Protein AF-A0A917NEX3-F1 (afdb_monomer)

Sequence (96 aa):
MSESNIWAPEPDEYALLRDEIDRAPRLFALCELDRDETDWEVTEGRVFAWGLAFPDRAQLVSTDGRDRGTFQSADRAAEIFARTAEVRLVYPSERP

Organism: NCBI:txid89367

Structure (mmCIF, N/CA/C/O backbone):
data_AF-A0A917NEX3-F1
#
_entry.id   AF-A0A917NEX3-F1
#
loop_
_atom_site.group_PDB
_atom_site.id
_atom_site.type_symbol
_atom_site.label_atom_id
_atom_site.label_alt_id
_atom_site.label_comp_id
_atom_site.label_asym_id
_atom_site.label_entity_id
_atom_site.label_seq_id
_atom_site.pdbx_PDB_ins_code
_atom_site.Cartn_x
_atom_site.Cartn_y
_atom_site.Cartn_z
_atom_site.occupancy
_atom_site.B_iso_or_equiv
_atom_site.auth_seq_id
_atom_site.auth_comp_id
_atom_site.auth_asym_id
_atom_site.auth_atom_id
_atom_site.pdbx_PDB_model_num
ATOM 1 N N . MET A 1 1 ? -24.811 21.380 -0.642 1.00 42.34 1 MET A N 1
ATOM 2 C CA . MET A 1 1 ? -25.393 20.498 0.386 1.00 42.34 1 MET A CA 1
ATOM 3 C C . MET A 1 1 ? -24.516 19.269 0.404 1.00 42.34 1 MET A C 1
ATOM 5 O O . MET A 1 1 ? -24.531 18.534 -0.571 1.00 42.34 1 MET A O 1
ATOM 9 N N . SER A 1 2 ? -23.632 19.152 1.387 1.00 55.66 2 SER A N 1
ATOM 10 C CA . SER A 1 2 ? -22.797 17.965 1.564 1.00 55.66 2 SER A CA 1
ATOM 11 C C . SER A 1 2 ? -23.723 16.807 1.922 1.00 55.66 2 SER A C 1
ATOM 13 O O . SER A 1 2 ? -24.486 16.919 2.879 1.00 55.66 2 SER A O 1
ATOM 15 N N . GLU A 1 3 ? -23.714 15.740 1.127 1.00 57.94 3 GLU A N 1
ATOM 16 C CA . GLU A 1 3 ? -24.359 14.490 1.517 1.00 57.94 3 GLU A CA 1
ATOM 17 C C . GLU A 1 3 ? -23.685 14.013 2.801 1.00 57.94 3 GLU A C 1
ATOM 19 O O . GLU A 1 3 ? -22.487 13.722 2.814 1.00 57.94 3 GLU A O 1
ATOM 24 N N . SER A 1 4 ? -24.436 13.986 3.899 1.00 70.06 4 SER A N 1
ATOM 25 C CA . SER A 1 4 ? -24.007 13.278 5.096 1.00 70.06 4 SER A CA 1
ATOM 26 C C . SER A 1 4 ? -23.758 11.831 4.687 1.00 70.06 4 SER A C 1
ATOM 28 O O . SER A 1 4 ? -24.670 11.152 4.212 1.00 70.06 4 SER A O 1
ATOM 30 N N . ASN A 1 5 ? -22.511 11.377 4.802 1.00 81.88 5 ASN A N 1
ATOM 31 C CA . ASN A 1 5 ? -22.160 9.990 4.546 1.00 81.88 5 ASN A CA 1
ATOM 32 C C . ASN A 1 5 ? -22.876 9.131 5.593 1.00 81.88 5 ASN A C 1
ATOM 34 O O . ASN A 1 5 ? -22.401 9.027 6.717 1.00 81.88 5 ASN A O 1
ATOM 38 N N . ILE A 1 6 ? -24.011 8.532 5.223 1.00 86.56 6 ILE A N 1
ATOM 39 C CA . ILE A 1 6 ? -24.854 7.709 6.109 1.00 86.56 6 ILE A CA 1
ATOM 40 C C . ILE A 1 6 ? -24.124 6.491 6.702 1.00 86.56 6 ILE A C 1
ATOM 42 O O . ILE A 1 6 ? -24.667 5.814 7.565 1.00 86.56 6 ILE A O 1
ATOM 46 N N . TRP A 1 7 ? -22.917 6.197 6.214 1.00 87.81 7 TRP A N 1
ATOM 47 C CA . TRP A 1 7 ? -22.049 5.123 6.691 1.00 87.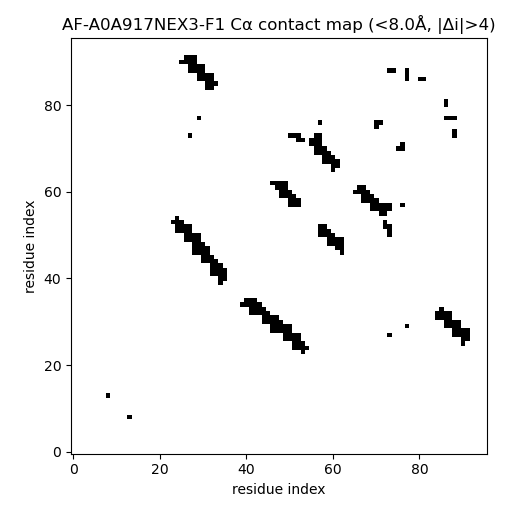81 7 TRP A CA 1
ATOM 48 C C . TRP A 1 7 ? -20.935 5.607 7.627 1.00 87.81 7 TRP A C 1
ATOM 50 O O . TRP A 1 7 ? -20.186 4.780 8.142 1.00 87.81 7 TRP 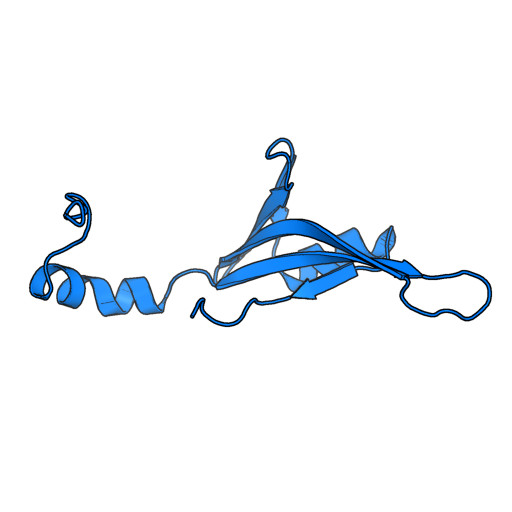A O 1
ATOM 60 N N . ALA A 1 8 ? -20.762 6.922 7.799 1.00 89.19 8 ALA A N 1
ATOM 61 C CA . ALA A 1 8 ? -19.789 7.457 8.741 1.00 89.19 8 ALA A CA 1
ATOM 62 C C . A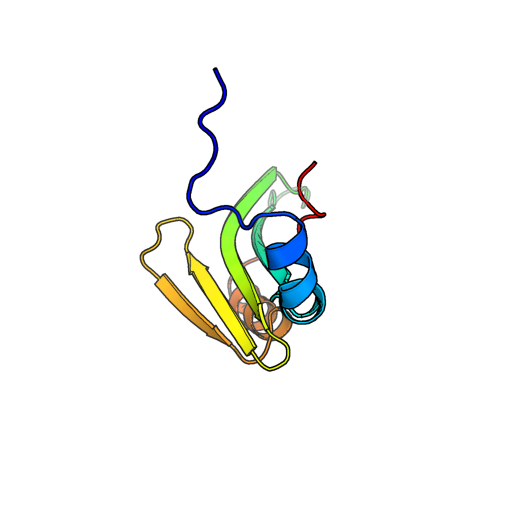LA A 1 8 ? -20.325 7.286 10.171 1.00 89.19 8 ALA A C 1
ATOM 64 O O . ALA A 1 8 ? -21.483 7.627 10.406 1.00 89.19 8 ALA A O 1
ATOM 65 N N . PRO A 1 9 ? -19.512 6.775 11.110 1.00 90.25 9 PRO A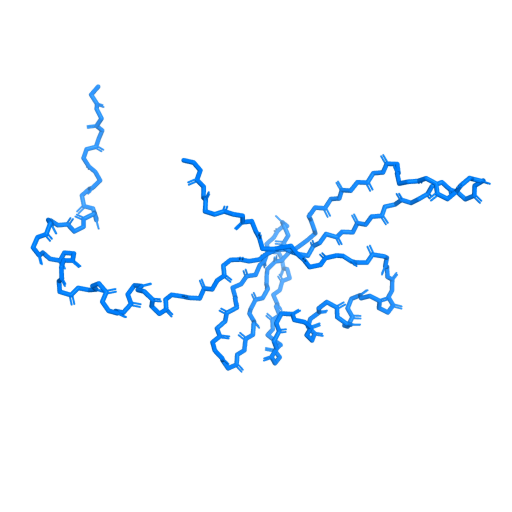 N 1
ATOM 66 C CA . PRO A 1 9 ? -19.934 6.653 12.497 1.00 90.25 9 PRO A CA 1
ATOM 67 C C . PRO A 1 9 ? -20.137 8.036 13.122 1.00 90.25 9 PRO A C 1
ATOM 69 O O . PRO A 1 9 ? -19.400 8.982 12.816 1.00 90.25 9 PRO A O 1
ATOM 72 N N . GLU A 1 10 ? -21.089 8.131 14.044 1.00 91.69 10 GLU A N 1
ATOM 73 C CA . GLU A 1 10 ? -21.209 9.288 14.929 1.00 91.69 10 GLU A CA 1
ATOM 74 C C . GLU A 1 10 ? -19.956 9.403 15.835 1.00 91.69 10 GLU A C 1
ATOM 76 O O . GLU A 1 10 ? -19.207 8.433 16.007 1.00 91.69 10 GLU A O 1
ATOM 81 N N . PRO A 1 11 ? -19.643 10.579 16.415 1.00 92.12 11 PRO A N 1
ATOM 82 C CA . PRO A 1 11 ? -18.387 10.784 17.147 1.00 92.12 11 PRO A CA 1
ATOM 83 C C . PRO A 1 11 ? -18.156 9.833 18.334 1.00 92.12 11 PRO A C 1
ATOM 85 O O . PRO A 1 11 ? -17.013 9.480 18.639 1.00 92.12 11 PRO A O 1
ATOM 88 N N . ASP A 1 12 ? -19.224 9.433 19.018 1.00 95.00 12 ASP A N 1
ATOM 89 C CA . ASP A 1 12 ? -19.206 8.463 20.110 1.00 95.00 12 ASP A CA 1
ATOM 90 C C . ASP A 1 12 ? -19.014 7.029 19.598 1.00 95.00 12 ASP A C 1
ATOM 92 O O . ASP A 1 12 ? -18.205 6.292 20.162 1.00 95.00 12 ASP A O 1
ATOM 96 N N . GLU A 1 13 ? -19.652 6.661 18.485 1.00 94.06 13 GLU A N 1
ATOM 97 C CA . GLU A 1 13 ? -19.408 5.391 17.790 1.00 94.06 13 GLU A CA 1
ATOM 98 C C . GLU A 1 13 ? -17.951 5.286 17.308 1.00 94.06 13 GLU A C 1
ATOM 100 O O . GLU A 1 13 ? -17.296 4.262 17.508 1.00 94.06 13 GLU A O 1
ATOM 105 N N . TYR A 1 14 ? -17.393 6.363 16.744 1.00 91.50 14 TYR A N 1
ATOM 106 C CA . TYR A 1 14 ? -15.992 6.412 16.317 1.00 91.50 14 TYR A CA 1
ATOM 107 C C . TYR A 1 14 ? -15.028 6.253 17.499 1.00 91.50 14 TYR A C 1
ATOM 109 O O . TYR A 1 14 ? -13.998 5.586 17.387 1.00 91.50 14 TYR A O 1
ATOM 117 N N . ALA A 1 15 ? -15.349 6.842 18.656 1.00 93.38 15 ALA A N 1
ATOM 118 C CA . ALA A 1 15 ? -14.520 6.719 19.851 1.00 93.38 15 ALA A CA 1
ATOM 119 C C . ALA A 1 15 ? -14.376 5.261 20.318 1.00 93.38 15 ALA A C 1
ATOM 121 O O . ALA A 1 15 ? -13.309 4.902 20.813 1.00 93.38 15 ALA A O 1
ATOM 122 N N . LEU A 1 16 ? -15.394 4.419 20.102 1.00 95.06 16 LEU A N 1
ATOM 123 C CA . LEU A 1 16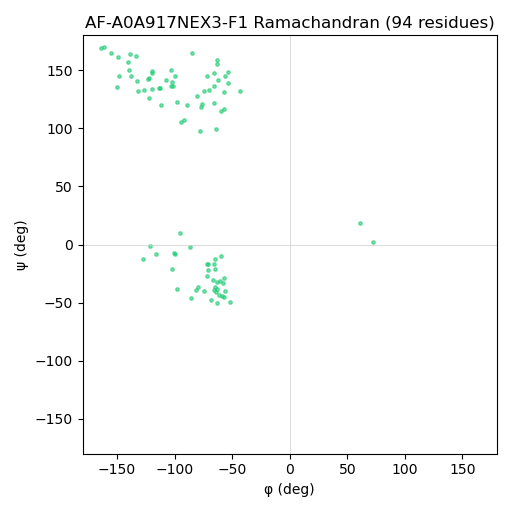 ? -15.344 2.984 20.408 1.00 95.06 16 LEU A CA 1
ATOM 124 C C . LEU A 1 16 ? -14.436 2.189 19.455 1.00 95.06 16 LEU A C 1
ATOM 126 O O . LEU A 1 16 ? -13.981 1.107 19.815 1.00 95.06 16 LEU A O 1
ATOM 130 N N . LEU A 1 17 ? -14.169 2.709 18.254 1.00 93.69 17 LEU A N 1
ATOM 131 C CA . LEU A 1 17 ? -13.376 2.043 17.214 1.00 93.69 17 LEU A CA 1
ATOM 132 C C . LEU A 1 17 ? -11.927 2.536 17.141 1.00 93.69 17 LEU A C 1
ATOM 134 O O . LEU A 1 17 ? -11.126 1.954 16.410 1.00 93.69 17 LEU A O 1
ATOM 138 N N . ARG A 1 18 ? -11.585 3.600 17.877 1.00 90.06 18 ARG A N 1
ATOM 139 C CA . ARG A 1 18 ? -10.308 4.319 17.752 1.00 90.06 18 ARG A CA 1
ATOM 140 C C . ARG A 1 18 ? -9.092 3.400 17.825 1.00 90.06 18 ARG A C 1
ATOM 142 O O . ARG A 1 18 ? -8.266 3.431 16.923 1.00 90.06 18 ARG A O 1
ATOM 149 N N . ASP A 1 19 ? -9.039 2.531 18.830 1.00 90.31 19 ASP A N 1
ATOM 150 C CA . ASP A 1 19 ? -7.910 1.617 19.029 1.00 90.31 19 ASP A CA 1
ATOM 151 C C . ASP A 1 19 ? -7.733 0.620 17.872 1.00 90.31 19 ASP A C 1
ATOM 153 O O . ASP A 1 19 ? -6.612 0.211 17.573 1.00 90.31 19 ASP A O 1
ATOM 157 N N . GLU A 1 20 ? -8.824 0.209 17.222 1.00 90.19 20 GLU A N 1
ATOM 158 C CA . GLU A 1 20 ? -8.770 -0.692 16.067 1.00 90.19 20 GLU A CA 1
ATOM 159 C C . GLU A 1 20 ? -8.397 0.062 14.785 1.00 90.19 20 GLU A C 1
ATOM 161 O O . GLU A 1 20 ? -7.638 -0.447 13.961 1.00 90.19 20 GLU A O 1
ATOM 166 N N . ILE A 1 21 ? -8.872 1.300 14.634 1.00 89.62 21 ILE A N 1
ATOM 167 C CA . ILE A 1 21 ? -8.513 2.181 13.516 1.00 89.62 21 ILE A CA 1
ATOM 168 C C . ILE A 1 21 ? -7.031 2.566 13.581 1.00 89.62 21 ILE A C 1
ATOM 170 O O . ILE A 1 21 ? -6.355 2.547 12.556 1.00 89.62 21 ILE A O 1
ATOM 174 N N . ASP A 1 22 ? -6.488 2.825 14.769 1.00 86.69 22 ASP A N 1
ATOM 175 C CA . ASP A 1 22 ? -5.067 3.145 14.957 1.00 86.69 22 ASP A CA 1
ATOM 176 C C . ASP A 1 22 ? -4.147 1.955 14.607 1.00 86.69 22 ASP A C 1
ATOM 178 O O . ASP A 1 22 ? -2.952 2.125 14.360 1.00 86.69 22 ASP A O 1
ATOM 182 N N . ARG A 1 23 ? -4.702 0.737 14.532 1.00 88.00 23 ARG A N 1
ATOM 183 C CA . ARG A 1 23 ? -4.021 -0.483 14.062 1.00 88.00 23 ARG A CA 1
ATOM 184 C C . ARG A 1 23 ? -4.270 -0.773 12.580 1.00 88.00 23 ARG A C 1
ATOM 186 O O . ARG A 1 23 ? -3.927 -1.863 12.110 1.00 88.00 23 ARG A O 1
ATOM 193 N N . ALA A 1 24 ? -4.873 0.161 11.844 1.00 91.44 24 ALA A N 1
ATOM 194 C CA . ALA A 1 24 ? -5.167 -0.015 10.432 1.00 91.44 24 ALA A CA 1
ATOM 195 C C . ALA A 1 24 ? -3.896 -0.335 9.625 1.00 91.44 24 ALA A C 1
ATOM 197 O O . ALA A 1 24 ? -2.808 0.181 9.912 1.00 91.44 24 ALA A O 1
ATOM 198 N N . PRO A 1 25 ? -4.014 -1.176 8.583 1.00 94.81 25 PRO A N 1
ATOM 199 C CA . PRO A 1 25 ? -2.898 -1.428 7.694 1.00 94.81 25 PRO A CA 1
ATOM 200 C C . PRO A 1 25 ? -2.477 -0.136 6.990 1.00 94.81 25 PRO A C 1
ATOM 202 O O . PRO A 1 25 ? -3.306 0.672 6.567 1.00 94.81 25 PRO A O 1
ATOM 205 N N . ARG A 1 26 ? -1.168 0.038 6.816 1.00 94.81 26 ARG A N 1
ATOM 206 C CA . ARG A 1 26 ? -0.612 1.231 6.172 1.00 94.81 26 ARG A CA 1
ATOM 207 C C . ARG A 1 26 ? -0.721 1.101 4.658 1.00 94.81 26 ARG A C 1
ATOM 209 O O . ARG A 1 26 ? -0.261 0.110 4.090 1.00 94.81 26 ARG A O 1
ATOM 216 N N . LEU A 1 27 ? -1.293 2.107 4.000 1.00 96.75 27 LEU A N 1
ATOM 217 C CA . LEU A 1 27 ? -1.277 2.203 2.542 1.00 96.75 27 LEU A CA 1
ATOM 218 C C . LEU A 1 27 ? 0.164 2.401 2.052 1.00 96.75 27 LEU A C 1
ATOM 220 O O . LEU A 1 27 ? 0.899 3.224 2.595 1.00 96.75 27 LEU A O 1
ATOM 224 N N . PHE A 1 28 ? 0.544 1.684 1.001 1.00 97.56 28 PHE A N 1
ATOM 225 C CA . PHE A 1 28 ? 1.779 1.907 0.259 1.00 97.56 28 PHE A CA 1
ATOM 226 C C . PHE A 1 28 ? 1.544 1.765 -1.248 1.00 97.56 28 PHE A C 1
ATOM 228 O O . PHE A 1 28 ? 0.540 1.208 -1.694 1.00 97.56 28 PHE A O 1
ATOM 235 N N . ALA A 1 29 ? 2.491 2.262 -2.031 1.00 98.06 29 ALA A N 1
ATOM 236 C CA . ALA A 1 29 ? 2.566 2.106 -3.473 1.00 98.06 29 ALA A CA 1
ATOM 237 C C . ALA A 1 29 ? 3.892 1.442 -3.852 1.00 98.06 29 ALA A C 1
ATOM 239 O O . ALA A 1 29 ? 4.930 1.727 -3.245 1.00 98.06 29 ALA A O 1
ATOM 240 N N . LEU A 1 30 ? 3.856 0.586 -4.873 1.00 97.88 30 LEU A N 1
ATOM 241 C CA . LEU A 1 30 ? 5.051 0.233 -5.626 1.00 97.88 30 LEU A CA 1
ATOM 242 C C . LEU A 1 30 ? 5.090 1.072 -6.898 1.00 97.88 30 LEU A C 1
ATOM 244 O O . LEU A 1 30 ? 4.159 1.054 -7.712 1.00 97.88 30 LEU A O 1
ATOM 248 N N . CYS A 1 31 ? 6.184 1.809 -7.034 1.00 97.81 31 CYS A N 1
ATOM 249 C CA . CYS A 1 31 ? 6.465 2.646 -8.181 1.00 97.81 31 CYS A CA 1
ATOM 250 C C . CYS A 1 31 ? 7.566 2.014 -9.022 1.00 97.81 31 CYS A C 1
ATOM 252 O O . CYS A 1 31 ? 8.526 1.476 -8.474 1.00 97.81 31 CYS A O 1
ATOM 254 N N . GLU A 1 32 ? 7.430 2.114 -10.332 1.00 97.56 32 GLU A N 1
ATOM 255 C CA . GLU A 1 32 ? 8.479 1.819 -11.302 1.00 97.56 32 GLU A CA 1
ATOM 256 C C . GLU A 1 32 ? 9.045 3.150 -11.794 1.00 97.56 32 GLU A C 1
ATOM 258 O O . GLU A 1 32 ? 8.276 4.095 -12.010 1.00 97.56 32 GLU A O 1
ATOM 263 N N . LEU A 1 33 ? 10.370 3.233 -11.891 1.00 97.25 33 LEU A N 1
ATOM 264 C CA . LEU A 1 33 ? 11.086 4.383 -12.430 1.00 97.25 33 LEU A CA 1
ATOM 265 C C . LEU A 1 33 ? 11.762 3.990 -13.738 1.00 97.25 33 LEU A C 1
ATOM 267 O O . LEU A 1 33 ? 12.447 2.969 -13.785 1.00 97.25 33 LEU A O 1
ATOM 271 N N . ASP A 1 34 ? 11.629 4.84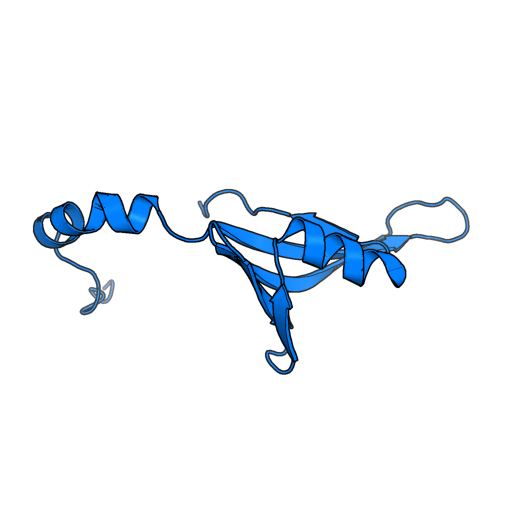7 -14.741 1.00 94.81 34 ASP A N 1
ATOM 272 C CA . ASP A 1 34 ? 12.355 4.732 -15.999 1.00 94.81 34 ASP A CA 1
ATOM 273 C C . ASP A 1 34 ? 13.511 5.739 -16.011 1.00 94.81 34 ASP A C 1
ATOM 275 O O . ASP A 1 34 ? 13.385 6.870 -15.524 1.00 94.81 34 ASP A O 1
ATOM 279 N N . ARG A 1 35 ? 14.662 5.309 -16.537 1.00 93.31 35 ARG A N 1
ATOM 280 C CA . ARG A 1 35 ? 15.865 6.137 -16.669 1.00 93.31 35 ARG A CA 1
ATOM 281 C C . ARG A 1 35 ? 16.281 6.279 -18.117 1.00 93.31 35 ARG A C 1
ATOM 283 O O . ARG A 1 35 ? 16.141 5.337 -18.893 1.00 93.31 35 ARG A O 1
ATOM 290 N N . ASP A 1 36 ? 16.856 7.428 -18.446 1.00 91.06 36 ASP A N 1
ATOM 291 C CA . ASP A 1 36 ? 17.579 7.591 -19.701 1.00 91.06 36 ASP A CA 1
ATOM 292 C C . ASP A 1 36 ? 18.885 6.776 -19.670 1.00 91.06 36 ASP A C 1
ATOM 294 O O . ASP A 1 36 ? 19.639 6.808 -18.694 1.00 91.06 36 ASP A O 1
ATOM 298 N N . GLU A 1 37 ? 19.155 6.017 -20.733 1.00 88.44 37 GLU A N 1
ATOM 299 C CA . GLU A 1 37 ? 20.345 5.158 -20.827 1.00 88.44 37 GLU A CA 1
ATOM 300 C C . GLU A 1 37 ? 21.653 5.954 -21.011 1.00 88.44 37 GLU A C 1
ATOM 302 O O . GLU A 1 37 ? 22.744 5.415 -20.807 1.00 88.44 37 GLU A O 1
ATOM 307 N N . THR A 1 38 ? 21.566 7.228 -21.402 1.00 91.31 38 THR A N 1
ATOM 308 C CA . THR A 1 38 ? 22.706 8.088 -21.744 1.00 91.31 38 THR A CA 1
ATOM 309 C C . THR A 1 38 ? 23.299 8.769 -20.517 1.00 91.31 38 THR A C 1
ATOM 311 O O . THR A 1 38 ? 24.523 8.793 -20.364 1.00 91.31 38 THR A O 1
ATOM 314 N N . ASP A 1 39 ? 22.458 9.330 -19.648 1.00 92.56 39 ASP A N 1
ATOM 315 C CA . ASP A 1 39 ? 22.880 10.122 -18.483 1.00 92.56 39 ASP A CA 1
ATOM 316 C C . ASP A 1 39 ? 22.382 9.574 -17.134 1.00 92.56 39 ASP A C 1
ATOM 318 O O . ASP A 1 39 ? 22.774 10.085 -16.082 1.00 92.56 39 ASP A O 1
ATOM 322 N N . TRP A 1 40 ? 21.608 8.482 -17.150 1.00 89.81 40 TRP A N 1
ATOM 323 C CA . TRP A 1 40 ? 21.011 7.845 -15.974 1.00 89.81 40 TRP A CA 1
ATOM 324 C C . TRP A 1 40 ? 20.040 8.740 -15.191 1.00 89.81 40 TRP A C 1
ATOM 326 O O . TRP A 1 40 ? 19.730 8.435 -14.030 1.00 89.81 40 TRP A O 1
ATOM 336 N N . GLU A 1 41 ? 19.525 9.816 -15.787 1.00 93.94 41 GLU A N 1
ATOM 337 C CA . GLU A 1 41 ? 18.486 10.639 -15.173 1.00 93.94 41 GLU A CA 1
ATOM 338 C C . GLU A 1 41 ? 17.135 9.908 -15.160 1.00 93.94 41 GLU A C 1
ATOM 340 O O . GLU A 1 41 ? 16.815 9.131 -16.056 1.00 93.94 41 GLU A O 1
ATOM 345 N N . VAL A 1 42 ? 16.336 10.123 -14.106 1.00 93.56 42 VAL A N 1
ATOM 346 C CA . VAL A 1 42 ? 14.975 9.565 -14.020 1.00 93.56 42 VAL A CA 1
ATOM 347 C C . VAL A 1 42 ? 14.062 10.403 -14.905 1.00 93.56 42 VAL A C 1
ATOM 349 O O . VAL A 1 42 ? 13.875 11.590 -14.639 1.00 93.56 42 VAL A O 1
ATOM 352 N N . THR A 1 43 ? 13.479 9.784 -15.924 1.00 94.56 43 THR A N 1
ATOM 353 C CA . THR A 1 43 ? 12.643 10.462 -16.923 1.00 94.56 43 THR A CA 1
ATOM 354 C C . THR A 1 43 ? 11.161 10.316 -16.613 1.00 94.56 43 THR A C 1
ATOM 356 O O . THR A 1 43 ? 10.402 11.275 -16.753 1.00 94.56 43 THR A O 1
ATOM 359 N N . GLU A 1 44 ? 10.750 9.142 -16.130 1.00 95.12 44 GLU A N 1
ATOM 360 C CA . GLU A 1 44 ? 9.361 8.841 -15.800 1.00 95.12 44 GLU A CA 1
ATOM 361 C C . GLU A 1 44 ? 9.244 8.020 -14.513 1.00 95.12 44 GLU A C 1
ATOM 363 O O . GLU A 1 44 ? 10.168 7.337 -14.065 1.00 95.12 44 GL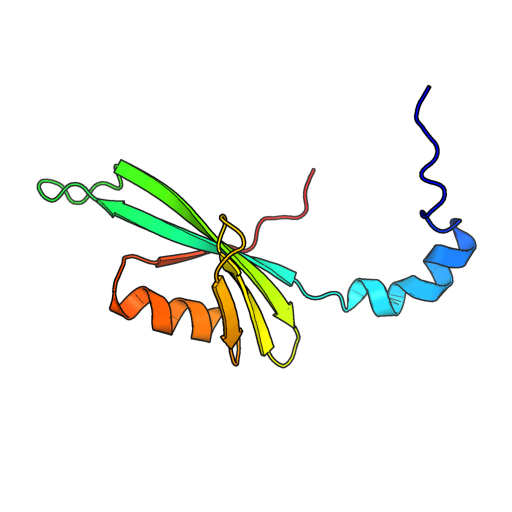U A O 1
ATOM 368 N N . GLY A 1 45 ? 8.07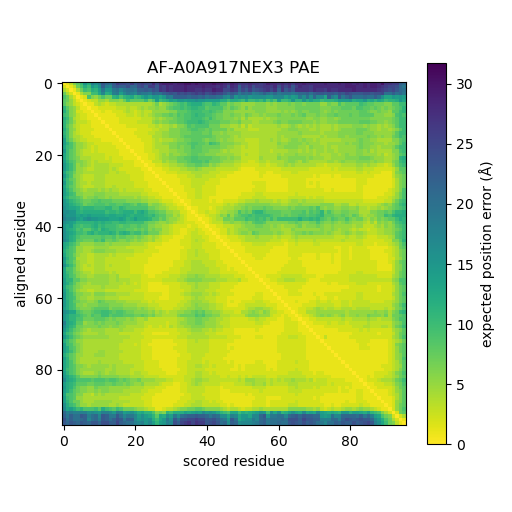0 8.105 -13.891 1.00 95.94 45 GLY A N 1
ATOM 369 C CA . GLY A 1 45 ? 7.725 7.307 -12.727 1.00 95.94 45 GLY A CA 1
ATOM 370 C C . GLY A 1 45 ? 6.231 7.040 -12.686 1.00 95.94 45 GLY A C 1
ATOM 371 O O . GLY A 1 45 ? 5.420 7.947 -12.883 1.00 95.94 45 GLY A O 1
ATOM 372 N N . ARG A 1 46 ? 5.851 5.794 -12.404 1.00 96.44 46 ARG A N 1
ATOM 373 C CA . ARG A 1 46 ? 4.442 5.392 -12.316 1.00 96.44 46 ARG A CA 1
ATOM 374 C C . ARG A 1 46 ? 4.192 4.474 -11.138 1.00 96.44 46 ARG A C 1
ATOM 376 O O . ARG A 1 46 ? 5.008 3.612 -10.827 1.00 96.44 46 ARG A O 1
ATOM 383 N N . VAL A 1 47 ? 3.021 4.607 -10.521 1.00 97.69 47 VAL A N 1
ATOM 384 C CA . VAL A 1 47 ? 2.508 3.574 -9.615 1.00 97.69 47 VAL A CA 1
ATOM 385 C C . VAL A 1 47 ? 1.985 2.426 -10.470 1.00 97.69 47 VAL A C 1
ATOM 387 O O . VAL A 1 47 ? 1.075 2.629 -11.273 1.00 97.69 47 VAL A O 1
ATOM 390 N N . PHE A 1 48 ? 2.530 1.224 -10.293 1.00 96.75 48 PHE A N 1
ATOM 391 C CA . PHE A 1 48 ? 2.030 0.027 -10.982 1.00 96.75 48 PHE A CA 1
ATOM 392 C C . PHE A 1 48 ? 1.178 -0.861 -10.067 1.00 96.75 48 PHE A C 1
ATOM 394 O O . PHE A 1 48 ? 0.341 -1.625 -10.548 1.00 96.75 48 PHE A O 1
ATOM 401 N N . ALA A 1 49 ? 1.333 -0.728 -8.745 1.00 97.81 49 ALA A N 1
ATOM 402 C CA . ALA A 1 49 ? 0.501 -1.417 -7.769 1.00 97.81 49 ALA A CA 1
ATOM 403 C C . ALA A 1 49 ? 0.320 -0.602 -6.483 1.00 97.81 49 ALA A C 1
ATOM 405 O O . ALA A 1 49 ? 1.241 0.066 -6.009 1.00 97.81 49 ALA A O 1
ATOM 406 N N . TRP A 1 50 ? -0.865 -0.716 -5.892 1.00 98.19 50 TRP A N 1
ATOM 407 C CA . TRP A 1 50 ? -1.170 -0.237 -4.545 1.00 98.19 50 TRP A CA 1
ATOM 408 C C . TRP A 1 50 ? -1.207 -1.411 -3.579 1.00 98.19 50 TRP A C 1
ATOM 410 O O . TRP A 1 50 ? -1.576 -2.521 -3.965 1.00 98.19 50 TRP A O 1
ATOM 420 N N . GLY A 1 51 ? -0.874 -1.173 -2.315 1.00 97.50 51 GLY A N 1
ATOM 421 C CA . GLY A 1 51 ? -0.953 -2.211 -1.304 1.00 97.50 51 GLY A CA 1
ATOM 422 C C . GLY A 1 51 ? -1.273 -1.729 0.101 1.00 97.50 51 GLY A C 1
ATOM 423 O O . GLY A 1 51 ? -1.128 -0.558 0.442 1.00 97.50 51 GLY A O 1
ATOM 424 N N . LEU A 1 52 ? -1.724 -2.678 0.916 1.00 97.62 52 LEU A N 1
ATOM 425 C CA . LEU A 1 52 ? -1.976 -2.523 2.344 1.00 97.62 52 LEU A CA 1
ATOM 426 C C . LEU A 1 52 ? -0.959 -3.367 3.110 1.00 97.62 52 LEU A C 1
ATOM 428 O O . LEU A 1 52 ? -0.890 -4.585 2.921 1.00 97.62 52 LEU A O 1
ATOM 432 N N . ALA A 1 53 ? -0.160 -2.719 3.954 1.00 97.31 53 ALA A N 1
ATOM 433 C CA . ALA A 1 53 ? 0.801 -3.364 4.837 1.00 97.31 53 ALA A CA 1
ATOM 434 C C . ALA A 1 53 ? 0.142 -3.640 6.193 1.00 97.31 53 ALA A C 1
ATOM 436 O O . ALA A 1 53 ? -0.099 -2.722 6.978 1.00 97.31 53 ALA A O 1
ATOM 437 N N . PHE A 1 54 ? -0.150 -4.911 6.448 1.00 95.62 54 PHE A N 1
ATOM 438 C CA . PHE A 1 54 ? -0.569 -5.426 7.747 1.00 95.62 54 PHE A CA 1
ATOM 439 C C . PHE A 1 54 ? 0.666 -5.749 8.605 1.00 95.62 54 PHE A C 1
ATOM 441 O O . PHE A 1 54 ? 1.768 -5.874 8.065 1.00 95.62 54 PHE A O 1
ATOM 448 N N . PRO A 1 55 ? 0.505 -5.943 9.926 1.00 93.19 55 PRO A N 1
ATOM 449 C CA . PRO A 1 55 ? 1.613 -6.345 10.794 1.00 93.19 55 PRO A CA 1
ATOM 450 C C . PRO A 1 55 ? 2.311 -7.651 10.377 1.00 93.19 55 PRO A C 1
ATOM 452 O O . PRO A 1 55 ? 3.495 -7.822 10.650 1.00 93.19 55 PRO A O 1
ATOM 455 N N . ASP A 1 56 ? 1.591 -8.572 9.730 1.00 95.31 56 ASP A N 1
ATOM 456 C CA . ASP A 1 56 ? 2.047 -9.932 9.412 1.00 95.31 56 ASP A CA 1
ATOM 457 C C . ASP A 1 56 ? 2.166 -10.231 7.906 1.00 95.31 56 ASP A C 1
ATOM 459 O O . ASP A 1 56 ? 2.637 -11.305 7.527 1.00 95.31 56 ASP A O 1
ATOM 463 N N . ARG A 1 57 ? 1.697 -9.324 7.039 1.00 97.88 57 ARG A N 1
ATOM 464 C CA . ARG A 1 57 ? 1.660 -9.518 5.581 1.00 97.88 57 ARG A CA 1
ATOM 465 C C . ARG A 1 57 ? 1.455 -8.210 4.828 1.00 97.88 57 ARG A C 1
ATOM 467 O O . ARG A 1 57 ? 1.038 -7.205 5.388 1.00 97.88 57 ARG A O 1
ATOM 474 N N . ALA A 1 58 ? 1.633 -8.248 3.515 1.00 98.38 58 ALA A N 1
ATOM 475 C CA . ALA A 1 58 ? 1.173 -7.202 2.612 1.00 98.38 58 ALA A CA 1
ATOM 476 C C . ALA A 1 58 ? 0.244 -7.776 1.544 1.00 98.38 58 ALA A C 1
ATOM 478 O O . ALA A 1 58 ? 0.465 -8.879 1.040 1.00 98.38 58 ALA A O 1
ATOM 479 N N . GLN A 1 59 ? -0.781 -7.013 1.182 1.00 98.19 59 GLN A N 1
ATOM 480 C CA . GLN A 1 59 ? -1.637 -7.305 0.035 1.00 98.19 59 GLN A CA 1
ATOM 481 C C . GLN A 1 59 ? -1.436 -6.238 -1.027 1.00 98.19 59 GLN A C 1
ATOM 483 O O . GLN A 1 59 ? -1.424 -5.058 -0.693 1.00 98.19 59 GLN A O 1
ATOM 488 N N . LEU A 1 60 ? -1.289 -6.650 -2.284 1.00 97.94 60 LEU A N 1
ATOM 489 C CA . LEU A 1 60 ? -1.163 -5.754 -3.428 1.00 97.94 60 LEU A CA 1
ATOM 490 C C . LEU A 1 60 ? -2.288 -5.972 -4.432 1.00 97.94 60 LEU A C 1
ATOM 492 O O . LEU A 1 60 ? -2.764 -7.095 -4.619 1.00 97.94 60 LEU A O 1
ATOM 496 N N . VAL A 1 61 ? -2.641 -4.890 -5.114 1.00 98.00 61 VAL A N 1
ATOM 497 C CA . VAL A 1 61 ? -3.508 -4.859 -6.286 1.00 98.00 61 VAL A CA 1
ATOM 498 C C . VAL A 1 61 ? -2.849 -4.005 -7.370 1.00 98.00 61 VAL A C 1
ATOM 500 O O . VAL A 1 61 ? -2.368 -2.904 -7.088 1.00 98.00 61 VAL A O 1
ATOM 503 N N . SER A 1 62 ? -2.793 -4.512 -8.602 1.00 96.31 62 SER A N 1
ATOM 504 C CA . SER A 1 62 ? -2.334 -3.729 -9.754 1.00 96.31 62 SER A CA 1
ATOM 505 C C . SER A 1 62 ? -3.268 -2.544 -10.005 1.00 96.31 62 SER A C 1
ATOM 507 O O . SER A 1 62 ? -4.444 -2.564 -9.634 1.00 96.31 62 SER A O 1
ATOM 509 N N . THR A 1 63 ? -2.771 -1.487 -10.645 1.00 96.38 63 THR A N 1
ATOM 510 C CA . THR A 1 63 ? -3.583 -0.287 -10.922 1.00 96.38 63 THR A CA 1
ATOM 511 C C . THR A 1 63 ? -4.745 -0.529 -11.885 1.00 96.38 63 THR A C 1
ATOM 513 O O . THR A 1 63 ? -5.725 0.212 -11.846 1.00 96.38 63 THR A O 1
ATOM 516 N N . ASP A 1 64 ? -4.687 -1.584 -12.698 1.00 93.38 64 ASP A N 1
ATOM 517 C CA . ASP A 1 64 ? -5.802 -2.043 -13.535 1.00 93.38 64 ASP A CA 1
ATOM 518 C C . ASP A 1 64 ? -6.766 -3.006 -12.809 1.00 93.38 64 ASP A C 1
ATOM 520 O O . ASP A 1 64 ? -7.769 -3.438 -13.382 1.00 93.38 64 ASP A O 1
ATOM 524 N N . GLY A 1 65 ? -6.474 -3.346 -11.548 1.00 90.56 65 GLY A N 1
ATOM 525 C CA . GLY A 1 65 ? -7.286 -4.205 -10.689 1.00 90.56 65 GLY A CA 1
ATOM 526 C C . GLY A 1 65 ? -7.271 -5.693 -11.044 1.00 90.56 65 GLY A C 1
ATOM 527 O O . GLY A 1 65 ? -7.989 -6.464 -10.397 1.00 90.56 65 GLY A O 1
ATOM 528 N N . ARG A 1 66 ? -6.507 -6.107 -12.062 1.00 94.50 66 ARG A N 1
ATOM 529 C CA . ARG A 1 66 ? -6.518 -7.483 -12.579 1.00 94.50 66 ARG A CA 1
ATOM 530 C C . ARG A 1 66 ? -5.662 -8.424 -11.750 1.00 94.50 66 ARG A C 1
ATOM 532 O O . ARG A 1 66 ? -6.090 -9.546 -11.483 1.00 94.50 66 ARG A O 1
ATOM 539 N N . ASP A 1 67 ? -4.511 -7.950 -11.294 1.00 95.19 67 ASP A N 1
ATOM 540 C CA . ASP A 1 67 ? -3.562 -8.749 -10.539 1.00 95.19 67 ASP A CA 1
ATOM 541 C C . ASP A 1 67 ? -3.658 -8.442 -9.050 1.00 95.19 67 ASP A C 1
ATOM 543 O O . ASP A 1 67 ? -3.755 -7.291 -8.613 1.00 95.19 67 ASP A O 1
ATOM 547 N N . ARG A 1 68 ? -3.629 -9.509 -8.250 1.00 97.00 68 ARG A N 1
ATOM 548 C CA . ARG A 1 68 ? -3.618 -9.444 -6.789 1.00 97.00 68 ARG A CA 1
ATOM 549 C C . ARG A 1 68 ? -2.547 -10.368 -6.244 1.00 97.00 68 ARG A C 1
ATOM 551 O O . ARG A 1 68 ? -2.385 -11.487 -6.725 1.00 97.00 68 ARG A O 1
ATOM 558 N N . GLY A 1 69 ? -1.853 -9.919 -5.207 1.00 96.44 69 GLY A N 1
ATOM 559 C CA . GLY A 1 69 ? -0.788 -10.688 -4.571 1.00 96.44 69 GLY A CA 1
ATOM 560 C C . GLY A 1 69 ? -0.807 -10.557 -3.056 1.00 96.44 69 GLY A C 1
ATOM 561 O O . GLY A 1 69 ? -1.220 -9.534 -2.515 1.00 96.44 69 GLY A O 1
ATOM 562 N N . THR A 1 70 ? -0.353 -11.606 -2.370 1.00 98.12 70 THR A N 1
ATOM 563 C CA . THR A 1 70 ? -0.081 -11.585 -0.927 1.00 98.12 70 THR A CA 1
ATOM 564 C C . THR A 1 70 ? 1.390 -11.896 -0.699 1.00 98.12 70 THR A C 1
ATOM 566 O O . THR A 1 70 ? 1.929 -12.837 -1.278 1.00 98.12 70 THR A O 1
ATOM 569 N N . PHE A 1 71 ? 2.028 -11.101 0.152 1.00 98.31 71 PHE A N 1
ATOM 570 C CA . PHE A 1 71 ? 3.457 -11.150 0.439 1.00 98.31 71 PHE A CA 1
ATOM 571 C C . PHE A 1 71 ? 3.691 -11.100 1.947 1.00 98.31 71 PHE A C 1
ATOM 573 O O . PHE A 1 71 ? 2.816 -10.683 2.701 1.00 98.31 71 PHE A O 1
ATOM 580 N N . GLN A 1 72 ? 4.882 -11.502 2.391 1.00 98.12 72 GLN A N 1
ATOM 581 C CA . GLN A 1 72 ? 5.243 -11.474 3.816 1.00 98.12 72 GLN A CA 1
ATOM 582 C C . GLN A 1 72 ? 5.339 -10.049 4.380 1.00 98.12 72 GLN A C 1
ATOM 584 O O . GLN A 1 72 ? 5.066 -9.833 5.551 1.00 98.12 72 GLN A O 1
ATOM 589 N N . SER A 1 73 ? 5.712 -9.072 3.554 1.00 98.25 73 SER A N 1
ATOM 590 C CA . SER A 1 73 ? 5.771 -7.654 3.916 1.00 98.25 73 SER A CA 1
ATOM 591 C C . SER A 1 73 ? 5.773 -6.791 2.651 1.00 98.25 73 SER A C 1
ATOM 593 O O . SER A 1 73 ? 5.916 -7.310 1.538 1.00 98.25 73 SER A O 1
ATOM 595 N N . ALA A 1 74 ? 5.620 -5.473 2.812 1.00 98.06 74 ALA A N 1
ATOM 596 C CA . ALA A 1 74 ? 5.734 -4.523 1.707 1.00 98.06 74 ALA A CA 1
ATOM 597 C C . ALA A 1 74 ? 7.157 -4.512 1.121 1.00 98.06 74 ALA A C 1
ATOM 599 O O . ALA A 1 74 ? 7.318 -4.544 -0.098 1.00 98.06 74 ALA A O 1
ATOM 600 N N . ASP A 1 75 ? 8.181 -4.568 1.978 1.00 98.25 75 ASP A N 1
ATOM 601 C CA . ASP A 1 75 ? 9.585 -4.690 1.574 1.00 98.25 75 ASP A CA 1
ATOM 602 C C . ASP A 1 75 ? 9.814 -5.959 0.756 1.00 98.25 75 ASP A C 1
ATOM 604 O O . ASP A 1 75 ? 10.411 -5.908 -0.316 1.00 98.25 75 ASP A O 1
ATOM 608 N N . ARG A 1 76 ? 9.247 -7.094 1.190 1.00 98.19 76 ARG A N 1
ATOM 609 C CA . ARG A 1 76 ? 9.392 -8.355 0.462 1.00 98.19 76 ARG A CA 1
ATOM 610 C C . ARG A 1 76 ? 8.734 -8.311 -0.915 1.00 98.19 76 ARG A C 1
ATOM 612 O O . ARG A 1 76 ? 9.254 -8.908 -1.856 1.00 98.19 76 ARG A O 1
ATOM 619 N N . ALA A 1 77 ? 7.599 -7.625 -1.045 1.00 97.81 77 ALA A N 1
ATOM 620 C CA . ALA A 1 77 ? 6.989 -7.383 -2.347 1.00 97.81 77 ALA A CA 1
ATOM 621 C C . ALA A 1 77 ? 7.923 -6.538 -3.228 1.00 97.81 77 ALA A C 1
ATOM 623 O O . ALA A 1 77 ? 8.240 -6.949 -4.343 1.00 97.81 77 ALA A O 1
ATOM 624 N N . ALA A 1 78 ? 8.426 -5.413 -2.709 1.00 98.06 78 ALA A N 1
ATOM 625 C CA . ALA A 1 78 ? 9.345 -4.538 -3.432 1.00 98.06 78 ALA A CA 1
ATOM 626 C C . ALA A 1 78 ? 10.612 -5.279 -3.890 1.00 98.06 78 ALA A C 1
ATOM 628 O O . ALA A 1 78 ? 10.973 -5.185 -5.058 1.00 98.06 78 ALA A O 1
ATOM 629 N N . GLU A 1 79 ? 11.230 -6.083 -3.021 1.00 98.25 79 GLU A N 1
ATOM 630 C CA . GLU A 1 79 ? 12.382 -6.931 -3.355 1.00 98.25 79 GLU A CA 1
ATOM 631 C C . GLU A 1 79 ? 12.104 -7.879 -4.525 1.00 98.25 79 GLU A C 1
ATOM 633 O O . GLU A 1 79 ? 12.977 -8.098 -5.361 1.00 98.25 79 GLU A O 1
ATOM 638 N N . ILE A 1 80 ? 10.908 -8.472 -4.586 1.00 97.56 80 ILE A N 1
ATOM 639 C CA . ILE A 1 80 ? 10.538 -9.403 -5.656 1.00 97.56 80 ILE A CA 1
ATOM 640 C C . ILE A 1 80 ? 10.412 -8.663 -6.988 1.00 97.56 80 ILE A C 1
ATOM 642 O O . ILE A 1 80 ? 10.994 -9.114 -7.974 1.00 97.56 80 ILE A O 1
ATOM 646 N N . PHE A 1 81 ? 9.700 -7.534 -7.019 1.00 96.69 81 PHE A N 1
ATOM 647 C CA . PHE A 1 81 ? 9.512 -6.752 -8.247 1.00 96.69 81 PHE A CA 1
ATOM 648 C C . PHE A 1 81 ? 10.789 -6.015 -8.685 1.00 96.69 81 PHE A C 1
ATOM 650 O O . PHE A 1 81 ? 11.020 -5.842 -9.880 1.00 96.69 81 PHE A O 1
ATOM 657 N N . ALA A 1 82 ? 11.677 -5.676 -7.746 1.00 97.00 82 ALA A N 1
ATOM 658 C CA . ALA A 1 82 ? 12.980 -5.078 -8.039 1.00 97.00 82 ALA A CA 1
ATOM 659 C C . ALA A 1 82 ? 13.921 -6.018 -8.817 1.00 97.00 82 ALA A C 1
ATOM 661 O O . ALA A 1 82 ? 14.941 -5.581 -9.343 1.00 97.00 82 ALA A O 1
ATOM 662 N N . ARG A 1 83 ? 13.596 -7.316 -8.922 1.00 96.62 83 ARG A N 1
ATOM 663 C CA . ARG A 1 83 ? 14.361 -8.273 -9.743 1.00 96.62 83 ARG A CA 1
ATOM 664 C C . ARG A 1 83 ? 14.187 -8.044 -11.244 1.00 96.62 83 ARG A C 1
ATOM 666 O O . ARG A 1 83 ? 14.962 -8.604 -12.014 1.00 96.62 83 ARG A O 1
ATOM 673 N N . THR A 1 84 ? 13.162 -7.298 -11.650 1.00 94.06 84 THR A N 1
ATOM 674 C CA . THR A 1 84 ? 12.773 -7.126 -13.058 1.00 94.06 84 THR A CA 1
ATOM 675 C C . THR A 1 84 ? 12.641 -5.670 -13.495 1.00 94.06 84 THR A C 1
ATOM 677 O O . THR A 1 84 ? 12.556 -5.435 -14.693 1.00 94.06 84 THR A O 1
ATOM 680 N N . ALA A 1 85 ? 12.624 -4.712 -12.564 1.00 93.88 85 ALA A N 1
ATOM 681 C CA . ALA A 1 85 ? 12.481 -3.284 -12.849 1.00 93.88 85 ALA A CA 1
ATOM 682 C C . ALA A 1 85 ? 13.097 -2.429 -11.725 1.00 93.88 85 ALA A C 1
ATOM 684 O O . ALA A 1 85 ? 13.327 -2.926 -10.617 1.00 93.88 85 ALA A O 1
ATOM 685 N N . GLU A 1 86 ? 13.329 -1.134 -11.967 1.00 95.75 86 GLU A N 1
ATOM 686 C CA . GLU A 1 86 ? 13.734 -0.210 -10.903 1.00 95.75 86 GLU A CA 1
ATOM 687 C C . GLU A 1 86 ? 12.523 0.186 -10.052 1.00 95.75 86 GLU A C 1
ATOM 689 O O . GLU A 1 86 ? 11.751 1.083 -10.382 1.00 95.75 86 GLU A O 1
ATOM 694 N N . VAL A 1 87 ? 12.367 -0.498 -8.919 1.00 97.81 87 VAL A N 1
ATOM 695 C CA . VAL A 1 87 ? 11.206 -0.335 -8.040 1.00 97.81 87 VAL A CA 1
ATOM 696 C C . VAL A 1 87 ? 11.511 0.579 -6.852 1.00 97.81 87 VAL A C 1
ATOM 698 O O . VAL A 1 87 ? 12.611 0.575 -6.287 1.00 97.81 87 VAL A O 1
ATOM 701 N N . ARG A 1 88 ? 10.508 1.356 -6.435 1.00 97.69 88 ARG A N 1
ATOM 702 C CA . ARG A 1 88 ? 10.488 2.104 -5.171 1.00 97.69 88 ARG A CA 1
ATOM 703 C C . ARG A 1 88 ? 9.230 1.783 -4.373 1.00 97.69 88 ARG A C 1
ATOM 705 O O . ARG A 1 88 ? 8.125 1.810 -4.906 1.00 97.69 88 ARG A O 1
ATOM 712 N N . LEU A 1 89 ? 9.416 1.511 -3.083 1.00 97.81 89 LEU A N 1
ATOM 713 C CA . LEU A 1 89 ? 8.343 1.387 -2.101 1.00 97.81 89 LEU A CA 1
ATOM 714 C C . LEU A 1 89 ? 8.070 2.762 -1.492 1.00 97.81 89 LEU A C 1
ATOM 716 O O . LEU A 1 89 ? 8.958 3.356 -0.882 1.00 97.81 89 LEU A O 1
ATOM 720 N N . VAL A 1 90 ? 6.847 3.259 -1.648 1.00 97.31 90 VAL A N 1
ATOM 721 C CA . VAL A 1 90 ? 6.446 4.581 -1.160 1.00 97.31 90 VAL A CA 1
ATOM 722 C C . VAL A 1 90 ? 5.266 4.435 -0.212 1.00 97.31 90 VAL A C 1
ATOM 724 O O . VAL A 1 90 ? 4.235 3.882 -0.581 1.00 97.31 90 VAL A O 1
ATOM 727 N N . TYR A 1 91 ? 5.393 4.974 0.998 1.00 95.62 91 TYR A N 1
ATOM 728 C CA . TYR A 1 91 ? 4.257 5.188 1.890 1.00 95.62 91 TYR A CA 1
ATOM 729 C C . TYR A 1 91 ? 3.772 6.621 1.675 1.00 95.62 91 TYR A C 1
ATOM 731 O O . TYR A 1 91 ? 4.473 7.544 2.100 1.00 95.62 91 TYR A O 1
ATOM 739 N N . PRO A 1 92 ? 2.639 6.843 0.983 1.00 89.94 92 PRO A N 1
ATOM 740 C CA . PRO A 1 92 ? 2.082 8.180 0.882 1.00 89.94 92 PRO A CA 1
ATOM 741 C C . PRO A 1 92 ? 1.826 8.700 2.297 1.00 89.94 92 PRO A C 1
ATOM 743 O O . PRO A 1 92 ? 1.261 7.996 3.136 1.00 89.94 92 PRO A O 1
ATOM 746 N N . SER A 1 93 ? 2.281 9.921 2.569 1.00 78.12 93 SER A N 1
ATOM 747 C CA . SER A 1 93 ? 1.877 10.655 3.765 1.00 78.12 93 SER A CA 1
ATOM 748 C C . SER A 1 93 ? 0.349 10.709 3.812 1.00 78.12 93 SER A C 1
ATOM 750 O O . SER A 1 93 ? -0.290 10.696 2.754 1.00 78.12 93 SER A O 1
ATOM 752 N N . GLU A 1 94 ? -0.227 10.731 5.016 1.00 57.75 94 GLU A N 1
ATOM 753 C CA . GLU A 1 94 ? -1.672 10.884 5.204 1.00 57.75 94 GLU A CA 1
ATOM 754 C C . GLU A 1 94 ? -2.211 11.966 4.257 1.00 57.75 94 GLU A C 1
ATOM 756 O O . GLU A 1 94 ? -1.585 13.017 4.085 1.00 57.75 94 GLU A O 1
ATOM 761 N N . ARG A 1 95 ? -3.312 11.657 3.555 1.00 48.03 95 ARG A N 1
ATOM 762 C CA . ARG A 1 95 ? -3.929 12.597 2.610 1.00 48.03 95 ARG A CA 1
ATOM 763 C C . ARG A 1 95 ? -4.194 13.930 3.335 1.00 48.03 95 ARG A C 1
ATOM 765 O O . ARG A 1 95 ? -4.629 13.872 4.484 1.00 48.03 95 ARG A O 1
ATOM 772 N N . PRO A 1 96 ? -3.949 15.085 2.688 1.00 39.84 96 PRO A N 1
ATOM 773 C CA . PRO A 1 96 ? -4.357 16.380 3.230 1.00 39.84 96 PRO A CA 1
ATOM 774 C C . PRO A 1 96 ? -5.870 16.458 3.461 1.00 39.84 96 PRO A C 1
ATOM 776 O O . PRO A 1 96 ? -6.618 15.722 2.769 1.00 39.84 96 PRO A O 1
#

pLDDT: mean 91.54, std 11.71, range [39.84, 98.38]

Foldseek 3Di:
DDPDPPPDDDPVRVVVCVVVVVQFFFKKFKKFWDADPPPRDTDDMDGQWIWTFHPQWIWIAGPVRPDIDIGRGLVRVQVVCVVPTPIDMGRDDDDD

Secondary structure (DSSP, 8-state):
-----TTSPPHHHHHHHHHHHTTPPEEEEEEEEEE-TTT--EEEEEEEEEEEE-SS-EEEEETTS--EEEES-HHHHHHHHTTTS-EEEE------

Radius of gyration: 17.67 Å; Cα contacts (8 Å, |Δi|>4): 144; chains: 1; bounding box: 48×32×42 Å

Mean predicted aligned error: 5.49 Å

Nearest PDB structures (foldseek):
  4osn-assembly1_A  TM=4.561E-01  e=4.870E-01  Human herpesvirus 5 strain Towne
  8tfn-assembly1_A  TM=4.078E-01  e=1.764E+00  Homo sapiens
  6xqq-assembly2_C  TM=4.211E-01  e=3.452E+00  Homo sapiens
  4x6b-assembly1_A  TM=4.130E-01  e=3.650E+00  Homo sapiens
  4x6c-assembly2_E  TM=4.151E-01  e=3.650E+00  Homo sapiens

Solvent-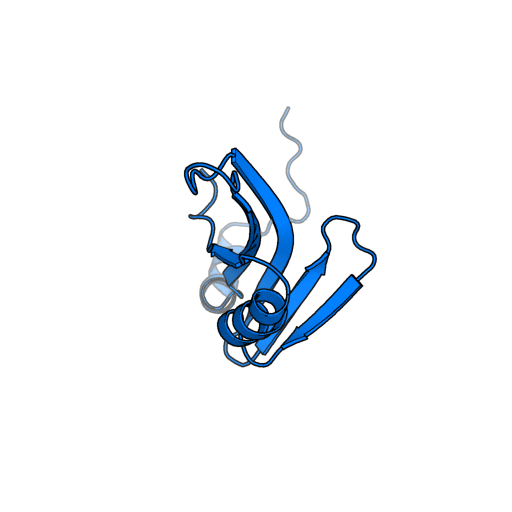accessible surface area (backbone atoms only — not comparable to full-atom values): 5736 Å² total; per-residue (Å²): 132,83,79,77,62,90,82,59,69,54,76,70,59,43,61,76,42,43,77,62,57,76,65,53,56,46,59,33,35,40,28,43,50,43,62,43,92,87,81,66,47,78,76,47,75,44,73,54,27,42,31,39,34,45,101,76,26,17,39,39,34,31,74,86,65,80,49,74,50,78,36,71,28,57,67,58,45,42,59,59,54,42,75,80,44,56,59,43,80,40,66,71,71,81,80,132